Protein AF-A0A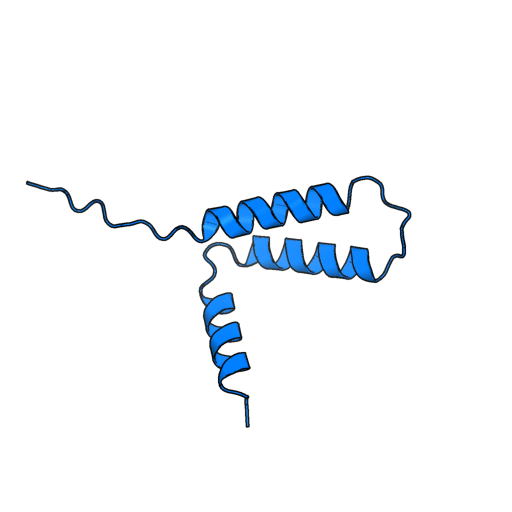6N6LC87-F1 (afdb_monomer_lite)

Sequence (67 aa):
MASPLIDALLNRVARLRFPQLFALTALLFIVDLLLPDPLPFADEILFGLLTVLFGSWKKRRGERARP

Structure (mmCIF, N/CA/C/O backbone):
data_AF-A0A6N6LC87-F1
#
_entry.id   AF-A0A6N6LC87-F1
#
loop_
_atom_site.group_PDB
_atom_site.id
_atom_site.type_symbol
_atom_site.label_atom_id
_atom_site.label_alt_id
_atom_site.label_comp_id
_atom_site.label_asym_id
_atom_site.label_entity_id
_atom_site.label_seq_id
_atom_site.pdbx_PDB_ins_code
_atom_site.Cartn_x
_atom_site.Cartn_y
_atom_site.Cartn_z
_atom_site.occupancy
_atom_site.B_iso_or_equiv
_atom_site.auth_seq_id
_atom_site.auth_comp_id
_atom_site.auth_asym_id
_atom_site.auth_atom_id
_atom_site.pdbx_PDB_model_num
ATOM 1 N N . MET A 1 1 ? -18.703 -15.850 -7.483 1.00 54.00 1 MET A N 1
ATOM 2 C CA . MET A 1 1 ? -18.458 -16.367 -6.121 1.00 54.00 1 MET A CA 1
ATOM 3 C C . MET A 1 1 ? -17.198 -15.685 -5.627 1.00 54.00 1 MET A C 1
ATOM 5 O O . MET A 1 1 ? -16.114 -16.088 -6.027 1.00 54.00 1 MET A O 1
ATOM 9 N N . ALA A 1 2 ? -17.332 -14.562 -4.918 1.00 65.62 2 ALA A N 1
ATOM 10 C CA . ALA A 1 2 ? -16.157 -13.900 -4.362 1.00 65.62 2 ALA A CA 1
ATOM 11 C C . ALA A 1 2 ? -15.516 -14.874 -3.371 1.00 65.62 2 ALA A C 1
ATOM 13 O O . ALA A 1 2 ? -16.204 -15.468 -2.540 1.00 65.62 2 ALA A O 1
ATOM 14 N N . SER A 1 3 ? -14.223 -15.134 -3.544 1.00 84.06 3 SER A N 1
ATOM 15 C CA . SER A 1 3 ? -13.498 -15.992 -2.618 1.00 84.06 3 SER A CA 1
ATOM 16 C C . SER A 1 3 ? -13.563 -15.341 -1.232 1.00 84.06 3 SER A C 1
ATOM 18 O O . SER A 1 3 ? -13.277 -14.145 -1.136 1.00 84.06 3 SER A O 1
ATOM 20 N N . PRO A 1 4 ? -13.898 -16.076 -0.157 1.00 84.38 4 PRO A N 1
ATOM 21 C CA . PRO A 1 4 ? -13.995 -15.516 1.197 1.00 84.38 4 PRO A CA 1
ATOM 22 C C . PRO A 1 4 ? -12.695 -14.827 1.653 1.00 84.38 4 PRO A C 1
ATOM 24 O O . PRO A 1 4 ? -12.715 -13.942 2.505 1.00 84.38 4 PRO A O 1
ATOM 27 N N . LEU A 1 5 ? -11.562 -15.186 1.039 1.00 84.06 5 LEU A N 1
ATOM 28 C CA . LEU A 1 5 ? -10.272 -14.509 1.187 1.00 84.06 5 LEU A CA 1
ATOM 29 C C . LEU A 1 5 ? -10.270 -13.072 0.647 1.00 84.06 5 LEU A C 1
ATOM 31 O O . LEU A 1 5 ? -9.725 -12.181 1.296 1.00 84.06 5 LEU A O 1
ATOM 35 N N . ILE A 1 6 ? -10.877 -12.840 -0.520 1.00 86.00 6 ILE A N 1
ATOM 36 C CA . ILE A 1 6 ? -10.961 -11.507 -1.131 1.00 86.00 6 ILE A CA 1
ATOM 37 C C . ILE A 1 6 ? -11.861 -10.619 -0.276 1.00 86.00 6 ILE A C 1
ATOM 39 O O . ILE A 1 6 ? -11.473 -9.498 0.039 1.00 86.00 6 ILE A O 1
ATOM 43 N N . ASP A 1 7 ? -13.000 -11.136 0.185 1.00 86.62 7 ASP A N 1
ATOM 44 C CA . ASP A 1 7 ? -13.893 -10.382 1.070 1.00 86.62 7 ASP A CA 1
ATOM 45 C C . ASP A 1 7 ? -13.212 -10.034 2.400 1.00 86.62 7 ASP A C 1
ATOM 47 O O . ASP A 1 7 ? -13.299 -8.896 2.863 1.00 86.62 7 ASP A O 1
ATOM 51 N N . ALA A 1 8 ? -12.462 -10.968 2.995 1.00 84.69 8 ALA A N 1
ATOM 52 C CA . ALA A 1 8 ? -11.684 -10.700 4.204 1.00 84.69 8 ALA A CA 1
ATOM 53 C C . ALA A 1 8 ? -10.618 -9.612 3.983 1.00 84.69 8 ALA A C 1
ATOM 55 O O . ALA A 1 8 ? -10.432 -8.744 4.843 1.00 84.69 8 ALA A O 1
ATOM 56 N N . LEU A 1 9 ? -9.946 -9.626 2.828 1.00 83.88 9 LEU A N 1
ATOM 57 C CA . LEU A 1 9 ? -8.945 -8.627 2.463 1.00 83.88 9 LEU A CA 1
ATOM 58 C C . LEU A 1 9 ? -9.582 -7.250 2.232 1.00 83.88 9 LEU A C 1
ATOM 60 O O . LEU A 1 9 ? -9.128 -6.263 2.811 1.00 83.88 9 LEU A O 1
ATOM 64 N N . LEU A 1 10 ? -10.669 -7.178 1.462 1.00 84.00 10 LEU A N 1
ATOM 65 C 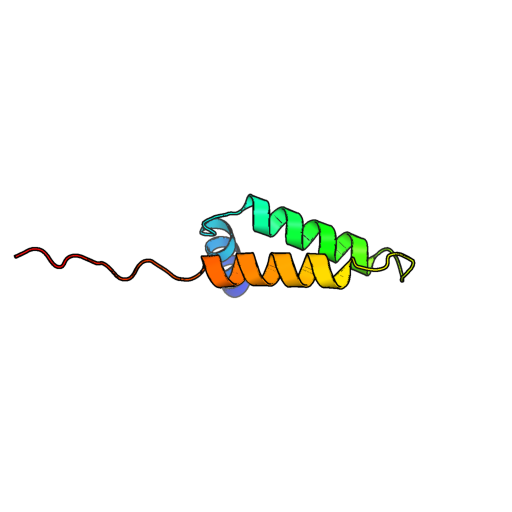CA . LEU A 1 10 ? -11.400 -5.937 1.197 1.00 84.00 10 LEU A CA 1
ATOM 66 C C . LEU A 1 10 ? -11.929 -5.316 2.491 1.00 84.00 10 LEU A C 1
ATOM 68 O O . LEU A 1 10 ? -11.756 -4.120 2.723 1.00 84.00 10 LEU A O 1
ATOM 72 N N . ASN A 1 11 ? -12.486 -6.130 3.387 1.00 84.81 11 ASN A N 1
ATOM 73 C CA . ASN A 1 11 ? -12.988 -5.661 4.677 1.00 84.81 11 ASN A CA 1
ATOM 74 C C . ASN A 1 11 ? -11.844 -5.186 5.603 1.00 84.81 11 ASN A C 1
ATOM 76 O O . ASN A 1 11 ? -12.031 -4.312 6.455 1.00 84.81 11 ASN A O 1
ATOM 80 N N . ARG A 1 12 ? -10.628 -5.728 5.428 1.00 80.06 12 ARG A N 1
ATOM 81 C CA . ARG A 1 12 ? -9.416 -5.288 6.137 1.00 80.06 12 ARG A CA 1
ATOM 82 C C . ARG A 1 12 ? -8.896 -3.953 5.606 1.00 80.06 12 ARG A C 1
ATOM 84 O O . ARG A 1 12 ? -8.565 -3.092 6.422 1.00 80.06 12 ARG A O 1
ATOM 91 N N . VAL A 1 13 ? -8.859 -3.781 4.283 1.00 81.44 13 VAL A N 1
ATOM 92 C CA . VAL A 1 13 ? -8.470 -2.528 3.614 1.00 81.44 13 VAL A CA 1
ATOM 93 C C . VAL A 1 13 ? -9.475 -1.419 3.938 1.00 81.44 13 VAL A C 1
ATOM 95 O O . VAL A 1 13 ? -9.076 -0.325 4.329 1.00 81.44 13 VAL A O 1
ATOM 98 N N . ALA A 1 14 ? -10.775 -1.719 3.917 1.00 80.31 14 ALA A N 1
ATOM 99 C CA . ALA A 1 14 ? -11.834 -0.773 4.275 1.00 80.31 14 ALA A CA 1
ATOM 100 C C . ALA A 1 14 ? -11.756 -0.282 5.736 1.00 80.31 14 ALA A C 1
ATOM 102 O O . ALA A 1 14 ? -12.253 0.792 6.062 1.00 80.31 14 ALA A O 1
ATOM 103 N N . ARG A 1 15 ? -11.116 -1.050 6.629 1.00 80.19 15 ARG A N 1
ATOM 104 C CA . ARG A 1 15 ? -10.913 -0.701 8.048 1.00 80.19 15 ARG A CA 1
ATOM 105 C C . ARG A 1 15 ? -9.567 -0.028 8.338 1.00 80.19 15 ARG A C 1
ATOM 107 O O . ARG A 1 15 ? -9.215 0.137 9.510 1.00 80.19 15 ARG A O 1
ATOM 114 N N . LEU A 1 16 ? -8.787 0.331 7.317 1.00 80.88 16 LEU A N 1
ATOM 115 C CA . LEU A 1 16 ? -7.535 1.062 7.508 1.00 80.88 16 LEU A CA 1
ATOM 116 C C . LEU A 1 16 ? -7.814 2.439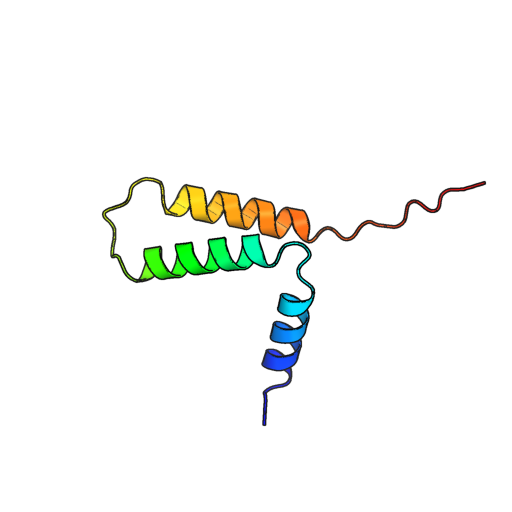 8.117 1.00 80.88 16 LEU A C 1
ATOM 118 O O . LEU A 1 16 ? -8.677 3.180 7.658 1.00 80.88 16 LEU A O 1
ATOM 122 N N . ARG A 1 17 ? -7.047 2.801 9.150 1.00 80.88 17 ARG A N 1
ATOM 123 C CA . ARG A 1 17 ? -7.168 4.106 9.818 1.00 80.88 17 ARG A CA 1
ATOM 124 C C . ARG A 1 17 ? -6.753 5.267 8.907 1.00 80.88 17 ARG A C 1
ATOM 126 O O . ARG A 1 17 ? -7.265 6.367 9.066 1.00 80.88 17 ARG A O 1
ATOM 133 N N . PHE A 1 18 ? -5.843 5.008 7.966 1.00 83.50 18 PHE A N 1
ATOM 134 C CA . PHE A 1 18 ? -5.340 5.980 6.997 1.00 83.50 18 PHE A CA 1
ATOM 135 C C . PHE A 1 18 ? -5.382 5.395 5.574 1.00 83.50 18 PHE A C 1
ATOM 137 O O . PHE A 1 18 ? -4.356 4.957 5.052 1.00 83.50 18 PHE A O 1
ATOM 144 N N . PRO A 1 19 ? -6.563 5.358 4.933 1.00 82.00 19 PRO A N 1
ATOM 145 C CA . PRO A 1 19 ? -6.718 4.775 3.599 1.00 82.00 19 PRO A CA 1
ATOM 146 C C . PRO A 1 19 ? -5.955 5.560 2.519 1.00 82.00 19 PRO A C 1
ATOM 148 O O . PRO A 1 19 ? -5.484 4.974 1.552 1.00 82.00 19 PRO A O 1
ATOM 151 N N . GLN A 1 20 ? -5.767 6.870 2.711 1.00 85.88 20 GLN A N 1
ATOM 152 C CA . GLN A 1 20 ? -4.992 7.724 1.804 1.00 85.88 20 GLN A CA 1
ATOM 153 C C . GLN A 1 20 ? -3.500 7.360 1.786 1.00 85.88 20 GLN A C 1
ATOM 155 O O . GLN A 1 20 ? -2.904 7.307 0.717 1.00 85.88 20 GLN A O 1
ATOM 160 N N . LEU A 1 21 ? -2.913 7.056 2.953 1.00 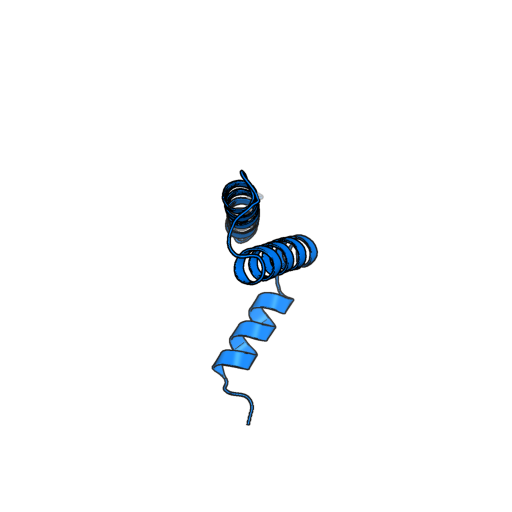86.19 21 LEU A N 1
ATOM 161 C CA . LEU A 1 21 ? -1.524 6.592 3.057 1.00 86.19 21 LEU A CA 1
ATOM 162 C C . LEU A 1 21 ? -1.343 5.267 2.316 1.00 86.19 21 LEU A C 1
ATOM 164 O O . LEU A 1 21 ? -0.409 5.132 1.540 1.00 86.19 21 LEU A O 1
ATOM 168 N N . PHE A 1 22 ? -2.278 4.330 2.490 1.00 86.88 22 PHE A N 1
ATOM 169 C CA . PHE A 1 22 ? -2.269 3.065 1.757 1.00 86.88 22 PHE A CA 1
ATOM 170 C C . PHE A 1 22 ? -2.352 3.265 0.238 1.00 86.88 22 PHE A C 1
ATOM 172 O O . PHE A 1 22 ? -1.587 2.646 -0.495 1.00 86.88 22 PHE A O 1
ATOM 179 N N . ALA A 1 23 ? -3.243 4.142 -0.236 1.00 88.06 23 ALA A N 1
ATOM 180 C CA . ALA A 1 23 ? -3.367 4.448 -1.660 1.00 88.06 23 ALA A CA 1
ATOM 181 C C . ALA A 1 23 ? -2.087 5.080 -2.226 1.00 88.06 23 ALA A C 1
ATOM 183 O O . ALA A 1 23 ? -1.659 4.705 -3.314 1.00 88.06 23 ALA A O 1
ATOM 184 N N . LEU A 1 24 ? -1.450 5.986 -1.475 1.00 89.00 24 LEU A N 1
ATOM 185 C CA . LEU A 1 24 ? -0.176 6.591 -1.862 1.00 89.00 24 LEU A CA 1
ATOM 186 C C . LEU A 1 24 ? 0.939 5.540 -1.965 1.00 89.00 24 LEU A C 1
ATOM 188 O O . LEU A 1 24 ? 1.648 5.510 -2.965 1.00 89.00 24 LEU A O 1
ATOM 192 N N . THR A 1 25 ? 1.058 4.648 -0.975 1.00 89.31 25 THR A N 1
ATOM 193 C CA . THR A 1 25 ? 2.015 3.530 -1.001 1.00 89.31 25 THR A CA 1
ATOM 194 C C . THR A 1 25 ? 1.769 2.602 -2.190 1.00 89.31 25 THR A C 1
ATOM 196 O O . THR A 1 25 ? 2.708 2.243 -2.890 1.00 89.31 25 THR A O 1
ATOM 199 N N . ALA A 1 26 ? 0.512 2.224 -2.440 1.00 88.88 26 ALA A N 1
ATOM 200 C CA . ALA A 1 26 ? 0.155 1.331 -3.540 1.00 88.88 26 ALA A CA 1
ATOM 201 C C . ALA A 1 26 ? 0.419 1.970 -4.911 1.00 88.88 26 ALA A C 1
ATOM 203 O O . ALA A 1 26 ? 0.895 1.294 -5.818 1.00 88.88 26 ALA A O 1
ATOM 204 N N . LEU A 1 27 ? 0.144 3.270 -5.054 1.00 90.44 27 LEU A N 1
ATOM 205 C CA . LEU A 1 27 ? 0.449 4.016 -6.272 1.00 90.44 27 LEU A CA 1
ATOM 206 C C . LEU A 1 27 ? 1.957 4.047 -6.530 1.00 90.44 27 LEU A C 1
ATOM 208 O O . LEU A 1 27 ? 2.377 3.717 -7.634 1.00 90.44 27 LEU A O 1
ATOM 212 N N . LEU A 1 28 ? 2.756 4.396 -5.516 1.00 87.19 28 LEU A N 1
ATOM 213 C CA . LEU A 1 28 ? 4.219 4.394 -5.612 1.00 87.19 28 LEU A C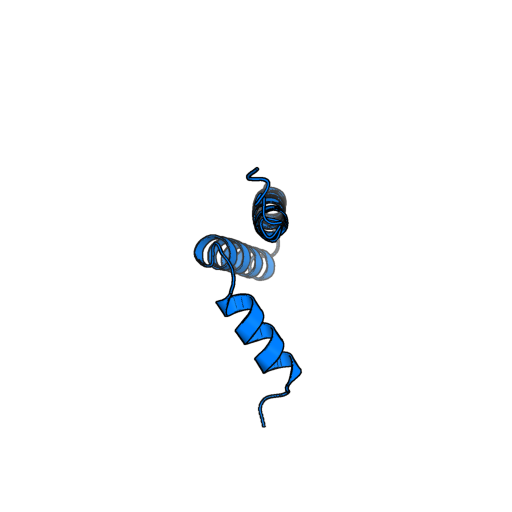A 1
ATOM 214 C C . LEU A 1 28 ? 4.757 3.016 -6.002 1.00 87.19 28 LEU A C 1
ATOM 216 O O . LEU A 1 28 ? 5.563 2.934 -6.916 1.00 87.19 28 LEU A O 1
ATOM 220 N N . PHE A 1 29 ? 4.243 1.944 -5.397 1.00 87.44 29 PHE A N 1
ATOM 221 C CA . PHE A 1 29 ? 4.624 0.572 -5.741 1.00 87.44 29 PHE A CA 1
ATOM 222 C C . PHE A 1 29 ? 4.310 0.199 -7.199 1.00 87.44 29 PHE A C 1
ATOM 224 O O . PHE A 1 29 ? 5.108 -0.462 -7.851 1.00 87.44 29 PHE A O 1
ATOM 231 N N . ILE A 1 30 ? 3.153 0.614 -7.730 1.00 88.25 30 ILE A N 1
ATOM 232 C CA . ILE A 1 30 ? 2.802 0.359 -9.137 1.00 88.25 30 ILE A CA 1
ATOM 233 C C . ILE A 1 30 ? 3.719 1.148 -10.071 1.00 88.25 30 ILE A C 1
ATOM 235 O O . ILE A 1 30 ? 4.173 0.608 -11.074 1.00 88.25 30 ILE A O 1
ATOM 239 N N . VAL A 1 31 ? 3.978 2.419 -9.758 1.00 86.81 31 VAL A N 1
ATOM 240 C CA . VAL A 1 31 ? 4.888 3.264 -10.544 1.00 86.81 31 VAL A CA 1
ATOM 241 C C . VAL A 1 31 ? 6.285 2.643 -10.581 1.00 86.81 31 VAL A C 1
ATOM 243 O O . VAL A 1 31 ? 6.861 2.538 -11.659 1.00 86.81 31 VAL A O 1
ATOM 246 N N . ASP A 1 32 ? 6.769 2.170 -9.437 1.00 83.56 32 ASP A N 1
ATOM 247 C CA . ASP A 1 32 ? 8.063 1.503 -9.283 1.00 83.56 32 ASP A CA 1
ATOM 248 C C . ASP A 1 32 ? 8.162 0.193 -10.092 1.00 83.56 32 ASP A C 1
ATOM 250 O O . ASP A 1 32 ? 9.116 -0.028 -10.830 1.00 83.56 32 ASP A O 1
ATOM 254 N N . LEU A 1 33 ? 7.107 -0.629 -10.088 1.00 82.19 33 LEU A N 1
ATOM 255 C CA . LEU A 1 33 ? 7.024 -1.851 -10.904 1.00 82.19 33 LEU A CA 1
ATOM 256 C C . LEU A 1 33 ? 6.998 -1.593 -12.418 1.00 82.19 33 LEU A C 1
ATOM 258 O O . LEU A 1 33 ? 7.468 -2.428 -13.193 1.00 82.19 33 LEU A O 1
ATOM 262 N N . LEU A 1 34 ? 6.365 -0.497 -12.850 1.00 83.81 34 LEU A N 1
ATOM 263 C CA . LEU A 1 34 ? 6.157 -0.191 -14.270 1.00 83.81 34 LEU A CA 1
ATOM 264 C C . LEU A 1 34 ? 7.326 0.566 -14.901 1.00 83.81 34 LEU A C 1
ATOM 266 O O . LEU A 1 34 ? 7.505 0.477 -16.118 1.00 83.81 34 LEU A O 1
ATOM 270 N N . LEU A 1 35 ? 8.094 1.315 -14.111 1.00 81.19 35 LEU A N 1
ATOM 271 C CA . LEU A 1 35 ? 9.303 1.988 -14.567 1.00 81.19 35 LEU A CA 1
ATOM 272 C C . LEU A 1 35 ? 10.520 1.166 -14.117 1.00 81.19 35 LEU A C 1
ATOM 274 O O . LEU A 1 35 ? 10.976 1.366 -12.997 1.00 81.19 35 LEU A O 1
ATOM 278 N N . PRO A 1 36 ? 11.074 0.272 -14.964 1.00 66.94 36 PRO A N 1
ATOM 279 C CA . PRO A 1 36 ? 12.317 -0.424 -14.652 1.00 66.94 36 PRO A CA 1
ATOM 280 C C . PRO A 1 36 ? 13.472 0.591 -14.544 1.00 66.94 36 PRO A C 1
ATOM 282 O O . PRO A 1 36 ? 14.003 1.068 -15.544 1.00 66.94 36 PRO A O 1
ATOM 285 N N . ASP A 1 37 ? 13.744 0.945 -13.290 1.00 71.69 37 ASP A N 1
ATOM 286 C CA . ASP A 1 37 ? 14.813 1.726 -12.653 1.00 71.69 37 ASP A CA 1
ATOM 287 C C . ASP A 1 37 ? 15.522 2.867 -13.425 1.00 71.69 37 ASP A C 1
ATOM 289 O O . ASP A 1 37 ? 16.535 2.669 -14.106 1.00 71.69 37 ASP A O 1
ATOM 293 N N . PRO A 1 38 ? 15.035 4.108 -13.220 1.00 63.97 38 PRO A N 1
ATOM 294 C CA . PRO A 1 38 ? 15.849 5.326 -13.272 1.00 63.97 38 PRO A CA 1
ATOM 295 C C . PRO A 1 38 ? 15.725 6.239 -12.026 1.00 63.97 38 PRO A C 1
ATOM 297 O O . PRO A 1 38 ? 16.240 7.362 -12.049 1.00 63.97 38 PRO A O 1
ATOM 300 N N . LEU A 1 39 ? 15.007 5.832 -10.970 1.00 72.69 39 LEU A N 1
ATOM 301 C CA . LEU A 1 39 ? 14.647 6.696 -9.833 1.00 72.69 39 LEU A CA 1
ATOM 302 C C . LEU A 1 39 ? 15.413 6.310 -8.557 1.00 72.69 39 LEU A C 1
ATOM 304 O O . LEU A 1 39 ? 14.944 5.461 -7.798 1.00 72.69 39 LEU A O 1
ATOM 308 N N . PRO A 1 40 ? 16.536 6.982 -8.238 1.00 70.62 40 PRO A N 1
ATOM 309 C CA . PRO A 1 40 ? 17.145 6.825 -6.924 1.00 70.62 40 PRO A CA 1
ATOM 310 C C . PRO A 1 40 ? 16.141 7.286 -5.853 1.00 70.62 40 PRO A C 1
ATOM 312 O O . PRO A 1 40 ? 15.500 8.326 -6.019 1.00 70.62 40 PRO A O 1
ATOM 315 N N . PHE A 1 41 ? 16.024 6.534 -4.754 1.00 76.50 41 PHE A N 1
ATOM 316 C CA . PHE A 1 41 ? 15.159 6.796 -3.589 1.00 76.50 41 PHE A CA 1
ATOM 317 C C . PHE A 1 41 ? 13.681 6.356 -3.659 1.00 76.50 41 PHE A C 1
ATOM 319 O O . PHE A 1 41 ? 12.954 6.564 -2.680 1.00 76.50 41 PHE A O 1
ATOM 326 N N . ALA A 1 42 ? 13.204 5.769 -4.764 1.00 81.19 42 ALA A N 1
ATOM 327 C CA . ALA A 1 42 ? 11.815 5.292 -4.861 1.00 81.19 42 ALA A CA 1
ATOM 328 C C . ALA A 1 42 ? 11.514 4.203 -3.814 1.00 81.19 42 ALA A C 1
ATOM 330 O O . ALA A 1 42 ? 10.541 4.311 -3.055 1.00 81.19 42 ALA A O 1
ATOM 331 N N . ASP A 1 43 ? 12.415 3.231 -3.701 1.00 84.12 43 ASP A N 1
ATOM 332 C CA . ASP A 1 43 ? 12.326 2.135 -2.743 1.00 84.12 43 ASP A CA 1
ATOM 333 C C . ASP A 1 43 ? 12.359 2.623 -1.289 1.00 84.12 43 ASP A C 1
ATOM 335 O O . ASP A 1 43 ? 11.572 2.159 -0.462 1.00 84.12 43 ASP A O 1
ATOM 339 N N . GLU A 1 44 ? 13.196 3.607 -0.951 1.00 88.69 44 GLU A N 1
ATOM 340 C CA . GLU A 1 44 ? 13.283 4.180 0.397 1.00 88.69 44 GLU A CA 1
ATOM 341 C C . GLU A 1 44 ? 11.996 4.906 0.802 1.00 88.69 44 GLU A C 1
ATOM 343 O O . GLU A 1 44 ? 11.543 4.788 1.948 1.00 88.69 44 GLU A O 1
ATOM 348 N N . ILE A 1 45 ? 11.377 5.636 -0.130 1.00 85.88 45 ILE A N 1
ATOM 349 C CA . ILE A 1 45 ? 10.082 6.285 0.105 1.00 85.88 45 ILE A CA 1
ATOM 350 C C . ILE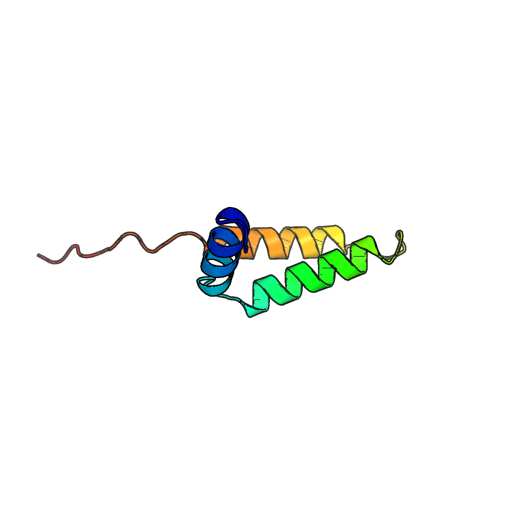 A 1 45 ? 9.003 5.219 0.283 1.00 85.88 45 ILE A C 1
ATOM 352 O O . ILE A 1 45 ? 8.203 5.303 1.223 1.00 85.88 45 ILE A O 1
ATOM 356 N N . LEU A 1 46 ? 8.989 4.199 -0.574 1.00 87.75 46 LEU A N 1
ATOM 357 C CA . LEU A 1 46 ? 8.045 3.096 -0.469 1.00 87.75 46 LEU A CA 1
ATOM 358 C C . LEU A 1 46 ? 8.184 2.377 0.884 1.00 87.75 46 LEU A C 1
ATOM 360 O O . LEU A 1 46 ? 7.184 2.153 1.575 1.00 87.75 46 LEU A O 1
ATOM 364 N N . PHE A 1 47 ? 9.415 2.100 1.315 1.00 90.00 47 PHE A N 1
ATOM 365 C CA . PHE A 1 47 ? 9.720 1.457 2.592 1.00 90.00 47 PHE A CA 1
ATOM 366 C C . PHE A 1 47 ? 9.339 2.336 3.795 1.00 90.00 47 PHE A C 1
ATOM 368 O O . PHE A 1 47 ? 8.757 1.852 4.776 1.00 90.00 47 PHE A O 1
ATOM 375 N N . GLY A 1 48 ? 9.589 3.646 3.717 1.00 89.75 48 GLY A N 1
ATOM 376 C CA . GLY A 1 48 ? 9.162 4.618 4.726 1.00 89.75 48 GLY A CA 1
ATOM 377 C C . GLY A 1 48 ? 7.638 4.679 4.865 1.00 89.75 48 GLY A C 1
ATOM 378 O O . GLY A 1 48 ? 7.103 4.611 5.977 1.00 89.75 48 GLY A O 1
ATOM 379 N N . LEU A 1 49 ? 6.915 4.717 3.743 1.00 88.56 49 LEU A N 1
ATOM 380 C CA . LEU A 1 49 ? 5.452 4.705 3.732 1.00 88.56 49 LEU A CA 1
ATOM 381 C C . LEU A 1 49 ? 4.878 3.384 4.265 1.00 88.56 49 LEU A C 1
ATOM 383 O O . LEU A 1 49 ? 3.925 3.405 5.050 1.00 88.56 49 LEU A O 1
ATOM 387 N N . LEU A 1 50 ? 5.482 2.245 3.913 1.00 88.62 50 LEU A N 1
ATOM 388 C CA . LEU A 1 50 ? 5.126 0.938 4.473 1.00 88.62 50 LEU A CA 1
ATOM 389 C C . LEU A 1 50 ? 5.333 0.894 5.991 1.00 88.62 50 LEU A C 1
ATOM 391 O O . LEU A 1 50 ? 4.482 0.370 6.712 1.00 88.62 50 LEU A O 1
ATOM 395 N N . THR A 1 51 ? 6.413 1.492 6.494 1.00 89.06 51 THR A N 1
ATOM 396 C CA . THR A 1 51 ? 6.701 1.575 7.935 1.00 89.06 51 THR A CA 1
ATOM 397 C C . THR A 1 51 ? 5.623 2.367 8.676 1.00 89.06 51 THR A C 1
ATOM 399 O O . THR A 1 51 ? 5.101 1.911 9.699 1.00 89.06 51 THR A O 1
ATOM 402 N N . VAL A 1 52 ? 5.228 3.528 8.143 1.00 85.50 52 VAL A N 1
ATOM 403 C CA . VAL A 1 52 ? 4.132 4.340 8.700 1.00 85.50 52 VAL A CA 1
ATOM 404 C C . VAL A 1 52 ? 2.811 3.566 8.670 1.00 85.50 52 VAL A C 1
ATOM 406 O O . VAL A 1 52 ? 2.075 3.548 9.665 1.00 85.50 52 VAL A O 1
ATOM 409 N N . LEU A 1 53 ? 2.524 2.875 7.564 1.00 85.00 53 LEU A N 1
ATOM 410 C CA . LEU A 1 53 ? 1.328 2.051 7.413 1.00 85.00 53 LEU A CA 1
ATOM 411 C C . LEU A 1 53 ? 1.282 0.929 8.465 1.00 85.00 53 LEU A C 1
ATOM 413 O O . LEU A 1 53 ? 0.271 0.790 9.159 1.00 85.00 53 LEU A O 1
ATOM 417 N N . PHE A 1 54 ? 2.377 0.189 8.654 1.00 85.31 54 PHE A N 1
ATOM 418 C CA . PHE A 1 54 ? 2.487 -0.867 9.667 1.00 85.31 54 PHE A CA 1
ATOM 419 C C . PHE A 1 54 ? 2.383 -0.321 11.094 1.00 85.31 54 PHE A C 1
ATOM 421 O O . PHE A 1 54 ? 1.648 -0.872 11.920 1.00 85.31 54 PHE A O 1
ATOM 428 N N . GLY A 1 55 ? 3.052 0.797 11.388 1.00 81.69 55 GLY A N 1
ATOM 429 C CA . GLY A 1 55 ? 2.957 1.473 12.685 1.00 81.69 55 GLY A CA 1
ATOM 430 C C . GLY A 1 55 ? 1.526 1.907 13.014 1.00 81.69 55 GLY A C 1
ATOM 431 O O . GLY A 1 55 ? 1.092 1.844 14.169 1.00 81.69 55 GLY A O 1
ATOM 432 N N . SER A 1 56 ? 0.744 2.262 11.990 1.00 76.00 56 SER A N 1
ATOM 433 C CA . SER A 1 56 ? -0.656 2.659 12.146 1.00 76.00 56 SER A CA 1
ATOM 434 C C . SER A 1 56 ? -1.612 1.504 12.489 1.00 76.00 56 SER A C 1
ATOM 436 O O . SER A 1 56 ? -2.709 1.753 13.001 1.00 76.00 56 SER A O 1
ATOM 438 N N . TRP A 1 57 ? -1.212 0.242 12.274 1.00 76.19 57 TRP A N 1
ATOM 439 C CA . TRP A 1 57 ? -2.026 -0.940 12.594 1.00 76.19 57 TRP A CA 1
ATOM 440 C C . TRP A 1 57 ? -2.141 -1.238 14.089 1.00 76.19 57 TRP A C 1
ATOM 442 O O . TRP A 1 57 ? -3.001 -2.035 14.485 1.00 76.19 57 TRP A O 1
ATOM 452 N N . LYS A 1 58 ? -1.336 -0.595 14.946 1.00 66.69 58 LYS A N 1
ATOM 453 C CA . LYS A 1 58 ? -1.430 -0.779 16.397 1.00 66.69 58 LYS A CA 1
ATOM 454 C C . LYS A 1 58 ? -2.747 -0.192 16.920 1.00 66.69 58 LYS A C 1
ATOM 456 O O . LYS A 1 58 ? -2.888 1.006 17.165 1.00 66.69 58 LYS A O 1
ATOM 461 N N . LYS A 1 59 ? -3.735 -1.071 17.102 1.00 64.25 59 LYS A N 1
ATOM 462 C CA . LYS A 1 59 ? -5.007 -0.785 17.777 1.00 64.25 59 LYS A CA 1
ATOM 463 C C . LYS A 1 59 ? -4.699 -0.240 19.177 1.00 64.25 59 LYS A C 1
ATOM 465 O O . LYS A 1 59 ? -3.908 -0.842 19.903 1.00 64.25 59 LYS A O 1
ATOM 470 N N . ARG A 1 60 ? -5.325 0.879 19.564 1.00 61.25 60 ARG A N 1
ATOM 471 C CA . ARG A 1 60 ? -5.266 1.391 20.943 1.00 61.25 60 ARG A CA 1
ATOM 472 C C . ARG A 1 60 ? -5.776 0.282 21.870 1.00 61.25 60 ARG A C 1
ATOM 474 O O . ARG A 1 60 ? -6.970 -0.015 21.862 1.00 61.25 60 ARG A O 1
ATOM 481 N N . ARG A 1 61 ? -4.880 -0.375 22.618 1.00 59.28 61 ARG A N 1
ATOM 482 C CA . ARG A 1 61 ? -5.288 -1.158 23.790 1.00 59.28 61 ARG A CA 1
ATOM 483 C C . ARG A 1 61 ? -5.871 -0.149 24.770 1.00 59.28 61 ARG A C 1
ATOM 485 O O . ARG A 1 61 ? -5.275 0.899 24.992 1.00 59.28 61 ARG A O 1
ATOM 492 N N . GLY A 1 62 ? -7.088 -0.422 25.223 1.00 61.19 62 GLY A N 1
ATOM 493 C CA . GLY A 1 62 ? -7.868 0.496 26.030 1.00 61.19 62 GLY A CA 1
ATOM 494 C C . GLY A 1 62 ? -7.146 0.865 27.315 1.00 61.19 62 GLY A C 1
ATOM 495 O O . GLY A 1 62 ? -7.064 0.056 28.230 1.00 61.19 62 GLY A O 1
ATOM 496 N N . GLU A 1 63 ? -6.725 2.118 27.416 1.00 57.06 63 GLU A N 1
ATOM 497 C CA . GLU A 1 63 ? -6.563 2.783 28.702 1.00 57.06 63 GLU A CA 1
ATOM 498 C C . GLU A 1 63 ? -7.962 3.182 29.187 1.00 57.06 63 GLU A C 1
ATOM 500 O O . GLU A 1 63 ? -8.392 4.329 29.110 1.00 57.06 63 GLU A O 1
ATOM 505 N N . ARG A 1 64 ? -8.724 2.184 29.645 1.00 60.72 64 ARG A N 1
ATOM 506 C CA . ARG A 1 64 ? -9.705 2.397 30.711 1.00 60.72 64 ARG A CA 1
ATOM 507 C C . ARG A 1 64 ? -9.058 1.919 32.003 1.00 60.72 64 ARG A C 1
ATOM 509 O O . ARG A 1 64 ? -9.439 0.892 32.545 1.00 60.72 64 ARG A O 1
ATOM 516 N N . ALA A 1 65 ? -8.054 2.651 32.461 1.00 61.03 65 ALA A N 1
ATOM 517 C CA . ALA A 1 65 ? -7.703 2.660 33.870 1.00 61.03 65 ALA A CA 1
ATOM 518 C C . ALA A 1 65 ? -8.310 3.944 34.444 1.00 61.03 65 ALA A C 1
ATOM 520 O O . ALA A 1 65 ? -7.710 5.011 34.385 1.00 61.03 65 ALA A O 1
ATOM 521 N N . ARG A 1 66 ? -9.564 3.842 34.886 1.00 61.19 66 ARG A N 1
ATOM 522 C CA . ARG A 1 66 ? -10.194 4.809 35.786 1.00 61.19 66 ARG A CA 1
ATOM 523 C C . ARG A 1 66 ? -10.662 4.031 37.016 1.00 61.19 66 ARG A C 1
ATOM 525 O O . ARG A 1 66 ? -11.670 3.334 36.899 1.00 61.19 66 ARG A O 1
ATOM 532 N N . PRO A 1 67 ? -9.934 4.071 38.135 1.00 64.69 67 PRO A N 1
ATOM 533 C CA . PRO A 1 67 ? -10.543 4.289 39.434 1.00 64.69 67 PRO A CA 1
ATOM 534 C C . PRO A 1 67 ? -10.814 5.786 39.638 1.00 64.69 67 PRO A C 1
ATOM 536 O O . PRO A 1 67 ? -9.934 6.606 39.285 1.00 64.69 67 PRO A O 1
#

Secondary structure (DSSP, 8-state):
---HHHHHHHHHHHT-S-HHHHHHHHHHHHHHHHS-S--TTHHHHHHHHHHHHHHHT----------

Foldseek 3Di:
DPDVVVVVVVVVLVPQPCNVLVVVLVVLVVVPVVDPDPDPCSVVVSVVSVVVSVVSPPDPPDPPPDD

pLDDT: mean 79.4, std 9.98, range [54.0, 90.44]

Radius of gyration: 16.46 Å; chains: 1; bounding box: 36×24×54 Å